Protein AF-A0A656K471-F1 (afdb_monomer_lite)

Organism: NCBI:txid1194405

Foldseek 3Di:
DPDPDDQWDFDADPVRHGQWIRGPPFAIWGFDDDPNHTAWIDGPQKIKGWDDDPHETFWIWIDNPVDIWIWGFDADPVNHGQWTATPVGIDGDDDDD

Radius of gyration: 15.93 Å; chains: 1; bounding box: 38×34×45 Å

Secondary structure (DSSP, 8-state):
-------EEEEE-TTS-EEEEEETTSPPEEEEEETTEEEEEEETTEEEEEEEETTEEEEEEEE-SS-EEEEEEEE-TT--EEEEEETTEEEE-----

pLDDT: mean 92.45, std 6.86, range [50.62, 98.06]

Structure (mmCIF, N/CA/C/O backbone):
data_AF-A0A656K471-F1
#
_entry.id   AF-A0A656K471-F1
#
loop_
_atom_site.group_PDB
_atom_site.id
_atom_site.type_symbol
_atom_site.label_atom_id
_atom_site.label_alt_id
_atom_site.label_comp_id
_atom_site.label_asym_id
_atom_site.label_entity_id
_atom_site.label_seq_id
_atom_site.pdbx_PDB_ins_code
_atom_site.Cartn_x
_atom_site.Cartn_y
_atom_site.Cartn_z
_atom_site.occupancy
_atom_site.B_iso_or_equiv
_atom_site.auth_seq_id
_atom_site.auth_comp_id
_atom_site.auth_asym_id
_atom_site.auth_atom_id
_atom_site.pdbx_PDB_model_num
ATOM 1 N N . MET A 1 1 ? 23.224 18.633 -26.013 1.00 50.62 1 MET A N 1
ATOM 2 C CA . MET A 1 1 ? 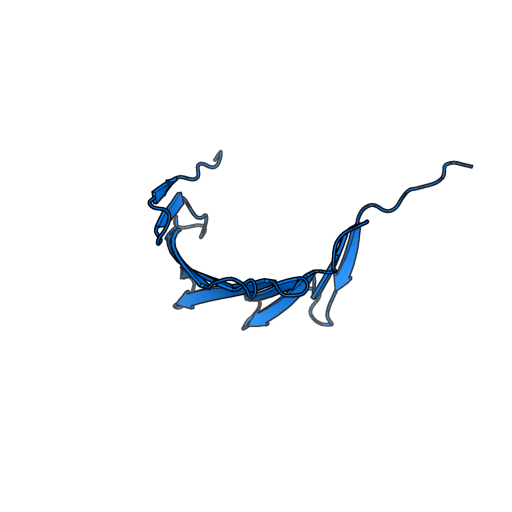21.986 17.833 -25.961 1.00 50.62 1 MET A CA 1
ATOM 3 C C . MET A 1 1 ? 21.793 17.486 -24.508 1.00 50.62 1 MET A C 1
ATOM 5 O O . MET A 1 1 ? 22.699 16.897 -23.940 1.00 50.62 1 MET A O 1
ATOM 9 N N . ASP A 1 2 ? 20.720 17.982 -23.906 1.00 61.00 2 ASP A N 1
ATOM 10 C CA . ASP A 1 2 ? 20.431 17.773 -22.490 1.00 61.00 2 ASP A CA 1
ATOM 11 C C . ASP A 1 2 ? 19.938 16.329 -22.321 1.00 61.00 2 ASP A C 1
ATOM 13 O O . ASP A 1 2 ? 18.909 15.951 -22.886 1.00 61.00 2 ASP A O 1
ATOM 17 N N . ASP A 1 3 ? 20.735 15.494 -21.658 1.00 77.75 3 ASP A N 1
ATOM 18 C CA . ASP A 1 3 ? 20.427 14.081 -21.443 1.00 77.75 3 ASP A CA 1
ATOM 19 C C . ASP A 1 3 ? 19.380 13.991 -20.328 1.00 77.75 3 ASP A C 1
ATOM 21 O O . ASP A 1 3 ? 19.688 14.083 -19.138 1.00 77.75 3 ASP A O 1
ATOM 25 N N . THR A 1 4 ? 18.101 13.928 -20.706 1.00 83.06 4 THR A N 1
ATOM 26 C CA . THR A 1 4 ? 17.013 13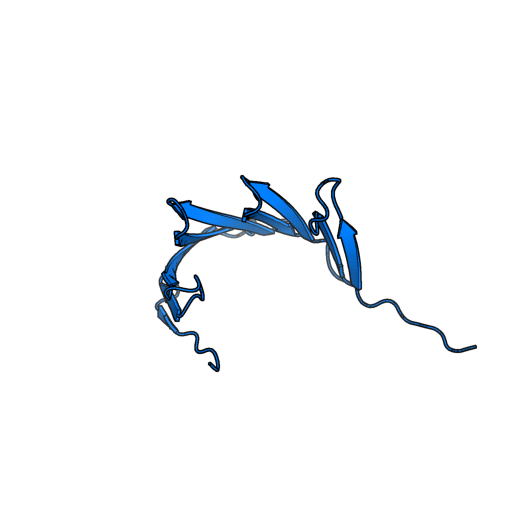.850 -19.726 1.00 83.06 4 THR A CA 1
ATOM 27 C C . THR A 1 4 ? 17.021 12.466 -19.090 1.00 83.06 4 THR A C 1
ATOM 29 O O . THR A 1 4 ? 16.459 11.508 -19.623 1.00 83.06 4 THR A O 1
ATOM 32 N N . ARG A 1 5 ? 17.661 12.360 -17.925 1.00 91.50 5 ARG A N 1
ATOM 33 C CA . ARG A 1 5 ? 17.702 11.126 -17.142 1.00 91.50 5 ARG A CA 1
ATOM 34 C C . ARG A 1 5 ? 16.325 10.826 -16.547 1.00 91.50 5 ARG A C 1
ATOM 36 O O . ARG A 1 5 ? 15.812 11.574 -15.717 1.00 91.50 5 ARG A O 1
ATOM 43 N N . VAL A 1 6 ? 15.732 9.707 -16.954 1.00 90.19 6 VAL A N 1
ATOM 44 C CA . VAL A 1 6 ? 14.450 9.232 -16.413 1.00 90.19 6 VAL A CA 1
ATOM 45 C C . VAL A 1 6 ? 14.696 8.504 -15.092 1.00 90.19 6 VAL A C 1
ATOM 47 O O . VAL A 1 6 ? 15.291 7.433 -15.083 1.00 90.19 6 VAL A O 1
ATOM 50 N N . LEU A 1 7 ? 14.211 9.073 -13.986 1.00 93.56 7 LEU A N 1
ATOM 51 C CA . LEU A 1 7 ? 14.362 8.496 -12.639 1.00 93.56 7 LEU A CA 1
ATOM 52 C C . LEU A 1 7 ? 13.251 7.499 -12.278 1.00 93.56 7 LEU A C 1
ATOM 54 O O . LEU A 1 7 ? 13.439 6.622 -11.438 1.00 93.56 7 LEU A O 1
ATOM 58 N N . CYS A 1 8 ? 12.075 7.655 -12.883 1.00 95.31 8 CYS A N 1
ATOM 59 C CA . CYS A 1 8 ? 10.918 6.810 -12.628 1.00 95.31 8 CYS A CA 1
ATOM 60 C C . CYS A 1 8 ? 9.982 6.816 -13.840 1.00 95.31 8 CYS A C 1
ATOM 62 O O . CYS A 1 8 ? 9.746 7.867 -14.444 1.00 95.31 8 CYS A O 1
ATOM 64 N N . ARG A 1 9 ? 9.427 5.654 -14.187 1.00 96.19 9 ARG A N 1
ATOM 65 C CA . ARG A 1 9 ? 8.401 5.502 -15.220 1.00 96.19 9 ARG A CA 1
ATOM 66 C C . ARG A 1 9 ? 7.143 4.884 -14.620 1.00 96.19 9 ARG A C 1
ATOM 68 O O . ARG A 1 9 ? 7.184 3.816 -14.019 1.00 96.19 9 ARG A O 1
ATOM 75 N N . TYR A 1 10 ? 6.010 5.531 -14.856 1.00 97.44 10 TYR A N 1
ATOM 76 C CA . TYR A 1 10 ? 4.696 5.050 -14.437 1.00 97.44 10 TYR A CA 1
ATOM 77 C C . TYR A 1 10 ? 3.987 4.394 -15.618 1.00 97.44 10 TYR A C 1
ATOM 79 O O . TYR A 1 10 ? 3.999 4.928 -16.729 1.00 97.44 10 TYR A O 1
ATOM 87 N N . ARG A 1 11 ? 3.375 3.232 -15.394 1.00 97.94 11 ARG A N 1
ATOM 88 C CA . ARG A 1 11 ? 2.521 2.557 -16.380 1.00 97.94 11 ARG A CA 1
ATOM 89 C C . ARG A 1 11 ? 1.124 2.435 -15.808 1.00 97.94 11 ARG A C 1
ATOM 91 O O . ARG A 1 11 ? 0.972 2.097 -14.635 1.00 97.94 11 ARG A O 1
ATOM 98 N N . TYR A 1 12 ? 0.131 2.689 -16.644 1.00 97.81 12 TYR A N 1
ATOM 99 C CA . TYR A 1 12 ? -1.268 2.742 -16.248 1.00 97.81 12 TYR A CA 1
ATOM 100 C C . TYR A 1 12 ? -2.024 1.526 -16.787 1.00 97.81 12 TYR A C 1
ATOM 102 O O . TYR A 1 12 ? -1.684 1.004 -17.851 1.00 97.81 12 TYR A O 1
ATOM 110 N N . ASP A 1 13 ? -3.021 1.053 -16.043 1.00 96.44 13 ASP A N 1
ATOM 111 C CA . ASP A 1 13 ? -3.989 0.078 -16.541 1.00 96.44 13 ASP A CA 1
ATOM 112 C C . ASP A 1 13 ? -5.089 0.747 -17.388 1.00 96.44 13 ASP A C 1
ATOM 114 O O . ASP A 1 13 ? -5.136 1.965 -17.551 1.00 96.44 13 ASP A O 1
ATOM 118 N N . ALA A 1 14 ? -6.002 -0.060 -17.934 1.00 97.00 14 ALA A N 1
ATOM 119 C CA . ALA A 1 14 ? -7.108 0.422 -18.765 1.00 97.00 14 ALA A CA 1
ATOM 120 C C . ALA A 1 14 ? -8.139 1.289 -18.012 1.00 97.00 14 ALA A C 1
ATOM 122 O O . ALA A 1 14 ? -9.031 1.850 -18.644 1.00 97.00 14 ALA A O 1
ATOM 123 N N . LEU A 1 15 ? -8.048 1.376 -16.681 1.00 96.81 15 LEU A N 1
ATOM 124 C CA . LEU A 1 15 ? -8.898 2.216 -15.837 1.00 96.81 15 LEU A CA 1
ATOM 125 C C . LEU A 1 15 ? -8.174 3.492 -15.383 1.00 96.81 15 LEU A C 1
ATOM 127 O O . LEU A 1 15 ? -8.641 4.144 -14.453 1.00 96.81 15 LEU A O 1
ATOM 131 N N . ASP A 1 16 ? -7.054 3.832 -16.029 1.00 96.06 16 ASP A N 1
ATOM 132 C CA . ASP A 1 16 ? -6.232 5.009 -15.738 1.00 96.06 16 ASP A CA 1
ATOM 133 C C . ASP A 1 16 ? -5.643 5.012 -14.316 1.00 96.06 16 ASP A C 1
ATOM 135 O O . ASP A 1 16 ? -5.525 6.036 -13.644 1.00 96.06 16 ASP A O 1
ATOM 139 N N . ARG A 1 17 ? -5.253 3.832 -13.818 1.00 96.75 17 ARG A N 1
ATOM 140 C CA . ARG A 1 17 ? -4.601 3.678 -12.507 1.00 96.75 17 ARG A CA 1
ATOM 141 C C . ARG A 1 17 ? -3.169 3.214 -12.684 1.00 96.75 17 ARG A C 1
ATOM 143 O O . ARG A 1 17 ? -2.896 2.365 -13.527 1.00 96.75 17 ARG A O 1
ATOM 150 N N . VAL A 1 18 ? -2.259 3.719 -11.854 1.00 97.75 18 VAL A N 1
ATOM 151 C CA . VAL A 1 18 ? -0.843 3.319 -11.873 1.00 97.75 18 VAL A CA 1
ATOM 152 C C . VAL A 1 18 ? -0.714 1.832 -11.539 1.00 97.75 18 VAL A C 1
ATOM 154 O O . VAL A 1 18 ? -0.803 1.440 -10.384 1.00 97.75 18 VAL A O 1
ATOM 157 N N . ALA A 1 19 ? -0.463 1.002 -12.542 1.00 97.75 19 ALA A N 1
ATOM 158 C CA . ALA A 1 19 ? -0.298 -0.438 -12.395 1.00 97.75 19 ALA A CA 1
ATOM 159 C C . ALA A 1 19 ? 1.154 -0.831 -12.111 1.00 97.75 19 ALA A C 1
ATOM 161 O O . ALA A 1 19 ? 1.402 -1.821 -11.426 1.00 97.75 19 ALA A O 1
ATOM 162 N N . VAL A 1 20 ? 2.116 -0.063 -12.637 1.00 97.94 20 VAL A N 1
ATOM 163 C CA . VAL A 1 20 ? 3.548 -0.318 -12.439 1.00 97.94 20 VAL A CA 1
ATOM 164 C C . VAL A 1 20 ? 4.296 0.986 -12.189 1.00 97.94 20 VAL A C 1
ATOM 166 O O . VAL A 1 20 ? 4.106 1.959 -12.922 1.00 97.94 20 VAL A O 1
ATOM 169 N N . VAL A 1 21 ? 5.174 0.978 -11.188 1.00 97.62 21 VAL A N 1
ATOM 170 C CA . VAL A 1 21 ? 6.165 2.027 -10.921 1.00 97.62 21 VAL A CA 1
ATOM 171 C C . VAL A 1 21 ? 7.554 1.439 -11.153 1.00 97.62 21 VAL A C 1
ATOM 173 O O . VAL A 1 21 ? 7.976 0.526 -10.453 1.00 97.62 21 VAL A O 1
ATOM 176 N N . ASP A 1 22 ? 8.245 1.934 -12.168 1.00 96.62 22 ASP A N 1
ATOM 177 C CA . ASP A 1 22 ? 9.552 1.458 -12.624 1.00 96.62 22 ASP A CA 1
ATOM 178 C C . ASP A 1 22 ? 10.601 2.499 -12.208 1.00 96.62 22 ASP A C 1
ATOM 180 O O . ASP A 1 22 ? 10.753 3.530 -12.867 1.00 96.62 22 ASP A O 1
ATOM 184 N N . ILE A 1 23 ? 11.214 2.289 -11.039 1.00 94.00 23 ILE A N 1
ATOM 185 C CA . ILE A 1 23 ? 12.149 3.226 -10.401 1.00 94.00 23 ILE A CA 1
ATOM 186 C C . ILE A 1 23 ? 13.572 2.841 -10.796 1.00 94.00 23 ILE A C 1
ATOM 188 O O . ILE A 1 23 ? 13.950 1.672 -10.726 1.00 94.00 23 ILE A O 1
ATOM 192 N N . GLU A 1 24 ? 14.382 3.827 -11.178 1.00 92.62 24 GLU A N 1
ATOM 193 C CA . GLU A 1 24 ? 15.777 3.589 -11.534 1.00 92.62 24 GLU A CA 1
ATOM 194 C C . GLU A 1 24 ? 16.528 2.873 -10.395 1.00 92.62 24 GLU A C 1
ATOM 196 O O . GLU A 1 24 ? 16.444 3.262 -9.228 1.00 92.62 24 GLU A O 1
ATOM 201 N N . ALA A 1 25 ? 17.279 1.825 -10.752 1.00 89.31 25 ALA A N 1
ATOM 202 C CA . ALA A 1 25 ? 18.080 1.010 -9.836 1.00 89.31 25 ALA A CA 1
ATOM 203 C C . ALA A 1 25 ? 17.291 0.280 -8.724 1.00 89.31 25 ALA A C 1
ATOM 205 O O . ALA A 1 25 ? 17.896 -0.186 -7.759 1.00 89.31 25 ALA A O 1
ATOM 206 N N . GLN A 1 26 ? 15.969 0.135 -8.860 1.00 92.12 26 GLN A N 1
ATOM 207 C CA . GLN A 1 26 ? 15.136 -0.676 -7.968 1.00 92.12 26 GLN A CA 1
ATOM 208 C C . GLN A 1 26 ? 14.283 -1.662 -8.769 1.00 92.12 26 GLN A C 1
ATOM 210 O O . GLN A 1 26 ? 14.061 -1.500 -9.968 1.00 92.12 26 GLN A O 1
ATOM 215 N N . GLU A 1 27 ? 13.786 -2.699 -8.100 1.00 95.06 27 GLU A N 1
ATOM 216 C CA . GLU A 1 27 ? 12.780 -3.571 -8.700 1.00 95.06 27 GLU A CA 1
ATOM 217 C C . GLU A 1 27 ? 11.469 -2.806 -8.896 1.00 95.06 27 GLU A C 1
ATOM 219 O O . GLU A 1 27 ? 11.063 -2.005 -8.047 1.00 95.06 27 GLU A O 1
ATOM 224 N N .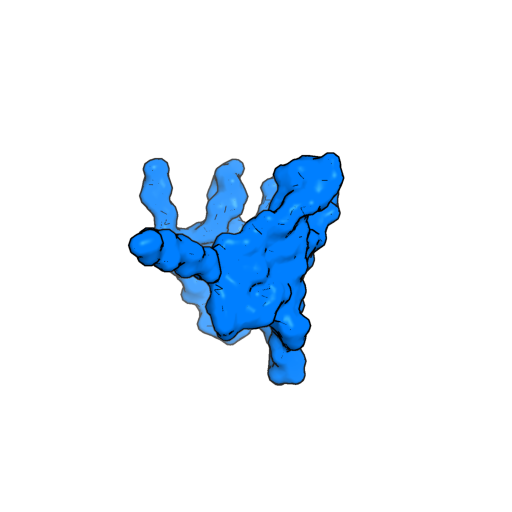 ALA A 1 28 ? 10.803 -3.068 -10.021 1.00 96.38 28 ALA A N 1
ATOM 225 C CA . ALA A 1 28 ? 9.538 -2.429 -10.340 1.00 96.38 28 ALA A CA 1
ATOM 226 C C . ALA A 1 28 ? 8.452 -2.818 -9.326 1.00 96.38 28 ALA A C 1
ATOM 228 O O . ALA A 1 28 ? 8.304 -3.987 -8.960 1.00 96.38 28 ALA A O 1
ATOM 229 N N . VAL A 1 29 ? 7.650 -1.835 -8.925 1.00 97.69 29 VAL A N 1
ATOM 230 C CA . VAL A 1 29 ? 6.507 -2.032 -8.035 1.00 97.69 29 VAL A CA 1
ATOM 231 C C . VAL A 1 29 ? 5.272 -2.300 -8.879 1.00 97.69 29 VAL A C 1
ATOM 233 O O . VAL A 1 29 ? 4.850 -1.440 -9.650 1.00 97.69 29 VAL A O 1
ATOM 236 N N . SER A 1 30 ? 4.671 -3.475 -8.724 1.00 97.81 30 SER A N 1
ATOM 237 C CA . SER A 1 30 ? 3.373 -3.805 -9.322 1.00 97.81 30 SER A CA 1
ATOM 238 C C . SER A 1 30 ? 2.249 -3.528 -8.331 1.00 97.81 30 SER A C 1
ATOM 240 O O . SER A 1 30 ? 2.325 -3.957 -7.180 1.00 97.81 30 SER A O 1
ATOM 242 N N . ARG A 1 31 ? 1.197 -2.842 -8.779 1.00 98.06 31 ARG A N 1
ATOM 243 C CA . ARG A 1 31 ? 0.048 -2.427 -7.966 1.00 98.06 31 ARG A CA 1
ATOM 244 C C . ARG A 1 31 ? -1.231 -3.095 -8.444 1.00 98.06 31 ARG A C 1
ATOM 246 O O . ARG A 1 31 ? -1.530 -3.100 -9.636 1.00 98.06 31 ARG A O 1
ATOM 253 N N . PHE A 1 32 ? -2.015 -3.612 -7.504 1.00 97.12 32 PHE A N 1
ATOM 254 C CA . PHE A 1 32 ? -3.296 -4.256 -7.786 1.00 97.12 32 PHE A CA 1
ATOM 255 C C . PHE A 1 32 ? -4.417 -3.609 -6.988 1.00 97.12 32 PHE A C 1
ATOM 257 O O . PHE A 1 32 ? -4.281 -3.330 -5.794 1.00 97.12 32 PHE A O 1
ATOM 264 N N . TYR A 1 33 ? -5.547 -3.415 -7.663 1.00 95.56 33 TYR A N 1
ATOM 265 C CA . TYR A 1 33 ? -6.658 -2.628 -7.155 1.00 95.56 33 TYR A CA 1
ATOM 266 C C . TYR A 1 33 ? -7.937 -3.452 -7.051 1.00 95.56 33 TYR A C 1
ATOM 268 O O . TYR A 1 33 ? -8.339 -4.111 -8.012 1.00 95.56 33 TYR A O 1
ATOM 276 N N . GLN A 1 34 ? -8.638 -3.325 -5.929 1.00 92.38 34 GLN A N 1
ATOM 277 C CA . GLN A 1 34 ? -9.996 -3.824 -5.745 1.00 92.38 34 GLN A CA 1
ATOM 278 C C . GLN A 1 34 ? -10.948 -2.634 -5.611 1.00 92.38 34 GLN A C 1
ATOM 280 O O . GLN A 1 34 ? -10.773 -1.795 -4.734 1.00 92.38 34 GLN A O 1
ATOM 285 N N . LYS A 1 35 ? -11.969 -2.543 -6.478 1.00 90.44 35 LYS A N 1
ATOM 286 C CA . LYS A 1 35 ? -12.946 -1.429 -6.476 1.00 90.44 35 LYS A CA 1
ATOM 287 C C . LYS A 1 35 ? -12.272 -0.039 -6.439 1.00 90.44 35 LYS A C 1
ATOM 289 O O . LYS A 1 35 ? -12.673 0.834 -5.680 1.00 90.44 35 LYS A O 1
ATOM 294 N N . SER A 1 36 ? -11.210 0.131 -7.230 1.00 89.44 36 SER A N 1
ATOM 295 C CA . SER A 1 36 ? -10.390 1.357 -7.306 1.00 89.44 36 SER A CA 1
ATOM 296 C C . SER A 1 36 ? -9.575 1.705 -6.053 1.00 89.44 36 SER A C 1
ATOM 298 O O . SER A 1 36 ? -8.953 2.762 -6.015 1.00 89.44 36 SER A O 1
ATOM 300 N N . ARG A 1 37 ? -9.497 0.811 -5.063 1.00 90.19 37 ARG A N 1
ATOM 301 C CA . ARG A 1 37 ? -8.619 0.940 -3.893 1.00 90.19 37 ARG A CA 1
ATOM 302 C C . ARG A 1 37 ? -7.392 0.053 -4.066 1.00 90.19 37 ARG A C 1
ATOM 304 O O . ARG A 1 37 ? -7.525 -1.076 -4.532 1.00 90.19 37 ARG A O 1
ATOM 311 N N . LEU A 1 38 ? -6.210 0.562 -3.725 1.00 93.06 38 LEU A N 1
ATOM 312 C CA . LEU A 1 38 ? -4.976 -0.224 -3.734 1.00 93.06 38 LEU A CA 1
ATOM 313 C C . LEU A 1 38 ? -5.077 -1.321 -2.668 1.00 93.06 38 LEU A C 1
ATOM 315 O O . LEU A 1 38 ? -5.394 -1.033 -1.521 1.00 93.06 38 LEU A O 1
ATOM 319 N N . THR A 1 39 ? -4.831 -2.572 -3.047 1.00 95.25 39 THR A N 1
ATOM 320 C CA . THR A 1 39 ? -4.968 -3.723 -2.137 1.00 95.25 39 THR A CA 1
ATOM 321 C C . THR A 1 39 ? -3.677 -4.512 -2.018 1.00 95.25 39 THR A C 1
ATOM 323 O O . THR A 1 39 ? -3.406 -5.080 -0.964 1.00 95.25 39 THR A O 1
ATOM 326 N N . VAL A 1 40 ? -2.877 -4.570 -3.084 1.00 97.00 40 VAL A N 1
ATOM 327 C CA . VAL A 1 40 ? -1.613 -5.312 -3.089 1.00 97.00 40 VAL A CA 1
ATOM 328 C C . VAL A 1 40 ? -0.548 -4.502 -3.810 1.00 97.00 40 VAL A C 1
ATOM 330 O O . VAL A 1 40 ? -0.799 -3.992 -4.903 1.00 97.00 40 VAL A O 1
ATOM 333 N N . GLU A 1 41 ? 0.646 -4.463 -3.229 1.00 97.50 41 GLU A N 1
ATOM 334 C CA . GLU A 1 41 ? 1.874 -4.061 -3.908 1.00 97.50 41 GLU A CA 1
ATOM 335 C C . GLU A 1 41 ? 2.887 -5.207 -3.873 1.00 97.50 41 GLU A C 1
ATOM 337 O O . GLU A 1 41 ? 2.994 -5.931 -2.880 1.00 97.50 41 GLU A O 1
ATOM 342 N N . ILE A 1 42 ? 3.620 -5.386 -4.968 1.00 96.75 42 ILE A N 1
ATOM 343 C CA . ILE A 1 42 ? 4.694 -6.376 -5.079 1.00 96.75 42 ILE A CA 1
ATOM 344 C C . ILE A 1 42 ? 5.933 -5.675 -5.622 1.00 96.75 42 ILE A C 1
ATOM 346 O O . ILE A 1 42 ? 5.862 -5.064 -6.688 1.00 96.75 42 ILE A O 1
ATOM 350 N N . GLN A 1 43 ? 7.049 -5.787 -4.908 1.00 95.88 43 GLN A N 1
ATOM 351 C CA . GLN A 1 43 ? 8.362 -5.288 -5.304 1.00 95.88 43 GLN A CA 1
ATOM 352 C C . GLN A 1 43 ? 9.394 -6.385 -5.021 1.00 95.88 43 GLN A C 1
ATOM 354 O O . GLN A 1 43 ? 9.789 -6.595 -3.875 1.00 95.88 43 GLN A O 1
ATOM 359 N N . GLY A 1 44 ? 9.752 -7.143 -6.060 1.00 93.38 44 GLY A N 1
ATOM 360 C CA . GLY A 1 44 ? 10.580 -8.342 -5.916 1.00 93.38 44 GLY A CA 1
ATOM 361 C C . GLY A 1 44 ? 9.981 -9.372 -4.972 1.00 93.38 44 GLY A C 1
ATOM 362 O O . GLY A 1 44 ? 8.862 -9.842 -5.179 1.00 93.38 44 GLY A O 1
ATOM 363 N N . ALA A 1 45 ? 10.736 -9.710 -3.925 1.00 93.38 45 ALA A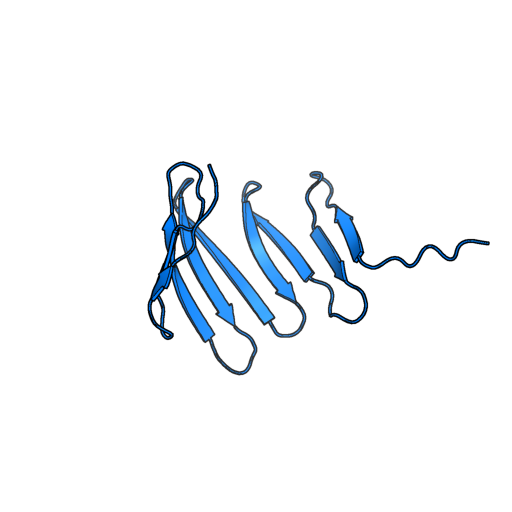 N 1
ATOM 364 C CA . ALA A 1 45 ? 10.293 -10.602 -2.855 1.00 93.38 45 ALA A CA 1
ATOM 365 C C . ALA A 1 45 ? 9.334 -9.925 -1.860 1.00 93.38 45 ALA A C 1
ATOM 367 O O . ALA A 1 45 ? 8.602 -10.621 -1.156 1.00 93.38 45 ALA A O 1
ATOM 368 N N . VAL A 1 46 ? 9.313 -8.588 -1.811 1.00 95.31 46 VAL A N 1
ATOM 369 C CA . VAL A 1 46 ? 8.465 -7.840 -0.882 1.00 95.31 46 VAL A CA 1
ATOM 370 C C . VAL A 1 46 ? 7.037 -7.783 -1.405 1.00 95.31 46 VAL A C 1
ATOM 372 O O . VAL A 1 46 ? 6.768 -7.318 -2.515 1.00 95.31 46 VAL A O 1
ATOM 375 N N . ARG A 1 47 ? 6.094 -8.215 -0.574 1.00 96.44 47 ARG A N 1
ATOM 376 C CA . ARG A 1 47 ? 4.660 -8.179 -0.832 1.00 96.44 47 ARG A CA 1
ATOM 377 C C . ARG A 1 47 ? 3.948 -7.424 0.277 1.00 96.44 47 ARG A C 1
ATOM 379 O O . ARG A 1 47 ? 3.901 -7.884 1.415 1.00 96.44 47 ARG A O 1
ATOM 386 N N . ARG A 1 48 ? 3.313 -6.314 -0.087 1.00 96.69 48 ARG A N 1
ATOM 387 C CA . ARG A 1 48 ? 2.453 -5.527 0.800 1.00 96.69 48 ARG A CA 1
ATOM 388 C C . ARG A 1 48 ? 0.995 -5.771 0.470 1.00 96.69 48 ARG A C 1
ATOM 390 O O . ARG A 1 48 ? 0.619 -5.908 -0.696 1.00 96.69 48 ARG A O 1
ATOM 397 N N . ARG A 1 49 ? 0.161 -5.854 1.498 1.00 96.38 49 ARG A N 1
ATOM 398 C CA . ARG A 1 49 ? -1.290 -5.987 1.390 1.00 96.38 49 ARG A CA 1
ATOM 399 C C . ARG A 1 49 ? -1.958 -4.993 2.314 1.00 96.38 49 ARG A C 1
ATOM 401 O O . ARG A 1 49 ? -1.605 -4.903 3.483 1.00 96.38 49 ARG A O 1
ATOM 408 N N . VAL A 1 50 ? -2.956 -4.311 1.783 1.00 95.12 50 VAL A N 1
ATOM 409 C CA . VAL A 1 50 ? -3.709 -3.285 2.489 1.00 95.12 50 VAL A CA 1
ATOM 410 C C . VAL A 1 50 ? -5.133 -3.784 2.691 1.00 95.12 50 VAL A C 1
ATOM 412 O O . VAL A 1 50 ? -5.804 -4.187 1.737 1.00 95.12 50 VAL A O 1
ATOM 415 N N . PHE A 1 51 ? -5.593 -3.787 3.940 1.00 93.56 51 PHE A N 1
ATOM 416 C CA . PHE A 1 51 ? -6.916 -4.276 4.309 1.00 93.56 51 PHE A CA 1
ATOM 417 C C . PHE A 1 51 ? -7.872 -3.117 4.560 1.00 93.56 51 PHE A C 1
ATOM 419 O O . PHE A 1 51 ? -7.601 -2.223 5.365 1.00 93.56 51 PHE A O 1
ATOM 426 N N . HIS A 1 52 ? -9.026 -3.187 3.903 1.00 90.44 52 HIS A N 1
ATOM 427 C CA . HIS A 1 52 ? -10.108 -2.225 4.040 1.00 90.44 52 HIS A CA 1
ATOM 428 C C . HIS A 1 52 ? -11.384 -2.918 4.529 1.00 90.44 52 HIS A C 1
ATOM 430 O O . HIS A 1 52 ? -11.684 -4.033 4.099 1.00 90.44 52 HIS A O 1
ATOM 436 N N . ALA A 1 53 ? -12.155 -2.232 5.371 1.00 87.19 53 ALA A N 1
ATOM 437 C CA . ALA A 1 53 ? -13.565 -2.535 5.608 1.00 87.19 53 ALA A CA 1
ATOM 438 C C . ALA A 1 53 ? -14.388 -1.310 5.220 1.00 87.19 53 ALA A C 1
ATOM 440 O O . ALA A 1 53 ? -14.139 -0.212 5.721 1.00 87.19 53 ALA A O 1
ATOM 441 N N . ASP A 1 54 ? -15.334 -1.502 4.303 1.00 84.81 54 ASP A N 1
ATOM 442 C CA . ASP A 1 54 ? -16.043 -0.417 3.627 1.00 84.81 54 ASP A CA 1
ATOM 443 C C . ASP A 1 54 ? -15.049 0.616 3.065 1.00 84.81 54 ASP A C 1
ATOM 445 O O . ASP A 1 54 ? -14.219 0.285 2.213 1.00 84.81 54 ASP A O 1
ATOM 449 N N . ASP A 1 55 ? -15.087 1.842 3.579 1.00 81.50 55 ASP A N 1
ATOM 450 C CA . ASP A 1 55 ? -14.204 2.932 3.171 1.00 81.50 55 ASP A CA 1
ATOM 451 C C . ASP A 1 55 ? -13.066 3.192 4.168 1.00 81.50 55 ASP A C 1
ATOM 453 O O . ASP A 1 55 ? -12.325 4.159 4.018 1.00 81.50 55 ASP A O 1
ATOM 457 N N . ARG A 1 56 ? -12.897 2.330 5.178 1.00 86.69 56 ARG A N 1
ATOM 458 C CA . ARG A 1 56 ? -11.889 2.492 6.229 1.00 86.69 56 ARG A CA 1
ATOM 459 C C . ARG A 1 56 ? -10.697 1.578 6.013 1.00 86.69 56 ARG A C 1
ATOM 461 O O . ARG A 1 56 ? -10.833 0.361 5.904 1.00 86.69 56 ARG A O 1
ATOM 468 N N . LEU A 1 57 ? -9.517 2.185 5.983 1.00 92.31 57 LEU A N 1
ATOM 469 C CA . LEU A 1 57 ? -8.235 1.495 6.027 1.00 92.31 57 LEU A CA 1
ATOM 470 C C . LEU A 1 57 ? -7.987 0.969 7.449 1.00 92.31 57 LEU A C 1
ATOM 472 O O . LEU A 1 57 ? -8.053 1.738 8.408 1.00 92.31 57 LEU A O 1
ATOM 476 N N . LEU A 1 58 ? -7.737 -0.337 7.570 1.00 93.81 58 LEU A N 1
ATOM 477 C CA . LEU A 1 58 ? -7.663 -1.032 8.858 1.00 93.81 58 LEU A CA 1
ATOM 478 C C . LEU A 1 58 ? -6.270 -1.545 9.200 1.00 93.81 58 LEU A C 1
ATOM 480 O O . LEU A 1 58 ? -5.867 -1.489 10.360 1.00 93.81 58 LEU A O 1
ATOM 484 N N . ALA A 1 59 ? -5.568 -2.115 8.223 1.00 95.88 59 ALA A N 1
ATOM 485 C CA . ALA A 1 59 ? -4.307 -2.794 8.473 1.00 95.88 59 ALA A CA 1
ATOM 486 C C . ALA A 1 59 ? -3.432 -2.854 7.222 1.00 95.88 59 ALA A C 1
ATOM 488 O O . ALA A 1 59 ? -3.934 -2.856 6.094 1.00 95.88 59 ALA A O 1
ATOM 489 N N . GLU A 1 60 ? -2.136 -2.995 7.453 1.00 95.62 60 GLU A N 1
ATOM 490 C CA . GLU A 1 60 ? -1.142 -3.370 6.458 1.00 95.62 60 GLU A CA 1
ATOM 491 C C . GLU A 1 60 ? -0.508 -4.707 6.857 1.00 95.62 60 GLU A C 1
ATOM 493 O O . GLU A 1 60 ? -0.263 -4.977 8.032 1.00 95.62 60 GLU A O 1
ATOM 498 N N . TYR A 1 61 ? -0.259 -5.558 5.868 1.00 95.81 61 TYR A N 1
ATOM 499 C CA . TYR A 1 61 ? 0.588 -6.738 5.991 1.00 95.81 61 TYR A CA 1
ATOM 500 C C . TYR A 1 61 ? 1.753 -6.609 5.022 1.00 95.81 61 TYR A C 1
ATOM 502 O O . TYR A 1 61 ? 1.535 -6.346 3.840 1.00 95.81 61 TYR A O 1
ATOM 510 N N . GLU A 1 62 ? 2.959 -6.885 5.492 1.00 95.62 62 GLU A N 1
ATOM 511 C CA . GLU A 1 62 ? 4.173 -6.951 4.685 1.00 95.62 62 GLU A CA 1
ATOM 512 C C . GLU A 1 62 ? 4.828 -8.321 4.871 1.00 95.62 62 GLU A C 1
ATOM 514 O O . GLU A 1 62 ? 4.919 -8.819 5.991 1.00 95.62 62 GLU A O 1
ATOM 519 N N . ALA A 1 63 ? 5.271 -8.925 3.773 1.00 94.69 63 ALA A N 1
ATOM 520 C CA . ALA A 1 63 ? 6.126 -10.106 3.775 1.00 94.69 63 ALA A CA 1
ATOM 521 C C . ALA A 1 63 ? 7.293 -9.874 2.822 1.00 94.69 63 ALA A C 1
ATOM 523 O O . ALA A 1 63 ? 7.066 -9.467 1.685 1.00 94.69 63 ALA A O 1
ATOM 524 N N . ASP A 1 64 ? 8.518 -10.142 3.257 1.00 90.12 64 ASP A N 1
ATOM 525 C CA . ASP A 1 64 ? 9.745 -9.902 2.481 1.00 90.12 64 ASP A CA 1
ATOM 526 C C . ASP A 1 64 ? 10.580 -11.173 2.248 1.00 90.12 64 ASP A C 1
ATOM 528 O O . ASP A 1 64 ? 11.718 -11.117 1.785 1.00 90.12 64 ASP A O 1
ATOM 532 N N . GLY A 1 65 ? 10.011 -12.339 2.566 1.00 81.62 65 GLY A N 1
ATOM 533 C CA . GLY A 1 65 ? 10.683 -13.636 2.487 1.00 81.62 65 GLY A CA 1
ATOM 534 C C . GLY A 1 65 ? 11.584 -13.956 3.686 1.00 81.62 65 GLY A C 1
ATOM 535 O O . GLY A 1 65 ? 11.922 -15.124 3.870 1.00 81.62 65 GLY A O 1
ATOM 536 N N . ALA A 1 66 ? 11.928 -12.972 4.524 1.00 85.44 66 ALA A N 1
ATOM 537 C CA . ALA A 1 66 ? 12.634 -13.169 5.791 1.00 85.44 66 ALA A CA 1
ATOM 538 C C . ALA A 1 66 ? 11.669 -13.188 6.986 1.00 85.44 66 ALA A C 1
ATOM 540 O O . ALA A 1 66 ? 11.914 -13.883 7.975 1.00 85.44 66 ALA A O 1
ATOM 541 N N . GLY A 1 67 ? 10.551 -12.473 6.886 1.00 87.38 67 GLY A N 1
ATOM 542 C CA . GLY A 1 67 ? 9.484 -12.518 7.870 1.00 87.38 67 GLY A CA 1
ATOM 543 C C . GLY A 1 67 ? 8.228 -11.789 7.419 1.00 87.38 67 GLY A C 1
ATOM 544 O O . GLY A 1 67 ? 8.191 -11.129 6.382 1.00 87.38 67 GLY A O 1
ATOM 545 N N . ASP A 1 68 ? 7.202 -11.914 8.254 1.00 92.81 68 ASP A N 1
ATOM 546 C CA . ASP A 1 68 ? 5.908 -11.281 8.051 1.00 92.81 68 ASP A CA 1
ATOM 547 C C . ASP A 1 68 ? 5.664 -10.256 9.162 1.00 92.81 68 ASP A C 1
ATOM 549 O O . ASP A 1 68 ? 5.910 -10.524 10.345 1.00 92.81 68 ASP A O 1
ATOM 553 N N . ARG A 1 69 ? 5.119 -9.093 8.801 1.00 93.94 69 ARG A N 1
ATOM 554 C CA . ARG A 1 69 ? 4.645 -8.080 9.747 1.00 93.94 69 ARG A CA 1
ATOM 555 C C . ARG A 1 69 ? 3.205 -7.704 9.439 1.00 93.94 69 ARG A C 1
ATOM 557 O O . ARG A 1 69 ? 2.799 -7.625 8.285 1.00 93.94 69 ARG A O 1
ATOM 564 N N . VAL A 1 70 ? 2.443 -7.459 10.501 1.00 95.69 70 VAL A N 1
ATOM 565 C CA . VAL A 1 70 ? 1.103 -6.876 10.436 1.00 95.69 70 VAL A CA 1
ATOM 566 C C . VAL A 1 70 ? 1.079 -5.642 11.317 1.00 95.69 70 VAL A C 1
ATOM 568 O O . VAL A 1 70 ? 1.428 -5.726 12.497 1.00 95.69 70 VAL A O 1
ATOM 571 N N . ASP A 1 71 ? 0.613 -4.538 10.749 1.00 96.06 71 ASP A N 1
ATOM 572 C CA . ASP A 1 71 ? 0.397 -3.280 11.447 1.00 96.06 71 ASP A CA 1
ATOM 573 C C . ASP A 1 71 ? -1.091 -2.909 11.378 1.00 96.06 71 ASP A C 1
ATOM 575 O O . ASP A 1 71 ? -1.690 -2.851 10.304 1.00 96.06 71 ASP A O 1
ATOM 579 N N . LEU A 1 72 ? -1.707 -2.661 12.535 1.00 96.69 72 LEU A N 1
ATOM 580 C CA . LEU A 1 72 ? -3.044 -2.077 12.640 1.00 96.69 72 LEU A CA 1
ATOM 581 C C . LEU A 1 72 ? -2.948 -0.562 12.485 1.00 96.69 72 LEU A C 1
ATOM 583 O O . LEU A 1 72 ? -2.100 0.077 13.110 1.00 96.69 72 LEU A O 1
ATOM 587 N N . LEU A 1 73 ? -3.839 0.015 11.686 1.00 96.12 73 LEU A N 1
ATOM 588 C CA . LEU A 1 73 ? -3.786 1.416 11.294 1.00 96.12 73 LEU A CA 1
ATOM 589 C C . LEU A 1 73 ? -4.920 2.198 11.956 1.00 96.12 73 LEU A C 1
ATOM 591 O O . LEU A 1 73 ? -6.094 1.843 11.863 1.00 96.12 73 LEU A O 1
ATOM 595 N N . VAL A 1 74 ? -4.561 3.293 12.615 1.00 94.81 74 VAL A N 1
ATOM 596 C CA . VAL A 1 74 ? -5.499 4.308 13.094 1.00 94.81 74 VAL A CA 1
ATOM 597 C C . VAL A 1 74 ? -5.558 5.397 12.040 1.00 94.81 74 VAL A C 1
ATOM 599 O O . VAL A 1 74 ? -4.524 5.960 11.684 1.00 94.81 74 VAL A O 1
ATOM 602 N N . THR A 1 75 ? -6.755 5.692 11.544 1.00 94.31 75 THR A N 1
ATOM 603 C CA . THR A 1 75 ? -6.966 6.638 10.445 1.00 94.31 75 THR A CA 1
ATOM 604 C C . THR A 1 75 ? -7.911 7.772 10.830 1.00 94.31 75 THR A C 1
ATOM 606 O O . THR A 1 75 ? -8.768 7.610 11.703 1.00 94.31 75 THR A O 1
ATOM 609 N N . ASP A 1 76 ? -7.739 8.934 10.200 1.00 90.88 76 ASP A N 1
ATOM 610 C CA . ASP A 1 76 ? -8.679 10.053 10.301 1.00 90.88 76 ASP A CA 1
ATOM 611 C C . ASP A 1 76 ? -9.891 9.882 9.357 1.00 90.88 76 ASP A C 1
ATOM 613 O O . ASP A 1 76 ? -10.045 8.871 8.666 1.00 90.88 76 ASP A O 1
ATOM 617 N N . LEU A 1 77 ? -10.782 10.881 9.313 1.00 88.19 77 LEU A N 1
ATOM 618 C CA . LEU A 1 77 ? -11.959 10.862 8.431 1.00 88.19 77 LEU A CA 1
ATOM 619 C C . LEU A 1 77 ? -11.613 10.908 6.933 1.00 88.19 77 LEU A C 1
ATOM 621 O O . LEU A 1 77 ? -12.451 10.543 6.112 1.00 88.19 77 LEU A O 1
ATOM 625 N N . GLN A 1 78 ? -10.403 11.335 6.578 1.00 88.12 78 GLN A N 1
ATOM 626 C CA . GLN A 1 78 ? -9.891 11.380 5.208 1.00 88.12 78 GLN A CA 1
ATOM 627 C C . GLN A 1 78 ? -9.101 10.110 4.852 1.00 88.12 78 GLN A C 1
ATOM 629 O O . GLN A 1 78 ? -8.554 10.010 3.757 1.00 88.12 78 GLN A O 1
ATOM 634 N N . SER A 1 79 ? -9.090 9.107 5.741 1.00 87.69 79 SER A N 1
ATOM 635 C CA . SER A 1 79 ? -8.297 7.876 5.631 1.00 87.69 79 SER A CA 1
ATOM 636 C C . SER A 1 79 ? -6.778 8.081 5.705 1.00 87.69 79 SER A C 1
ATOM 638 O O . SER A 1 79 ? -6.026 7.178 5.338 1.00 87.69 79 SER A O 1
ATOM 640 N N . SER A 1 80 ? -6.311 9.219 6.222 1.00 91.44 80 SER A N 1
ATOM 641 C CA . SER A 1 80 ? -4.8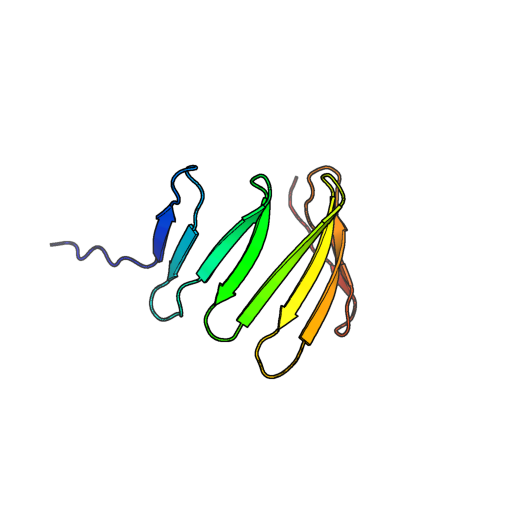93 9.436 6.523 1.00 91.44 80 SER A CA 1
ATOM 642 C C . SER A 1 80 ? -4.496 8.594 7.732 1.00 91.44 80 SER A C 1
ATOM 644 O O . SER A 1 80 ? -5.197 8.603 8.743 1.00 91.44 80 SER A O 1
ATOM 646 N N . VAL A 1 81 ? -3.374 7.874 7.663 1.00 94.00 81 VAL A N 1
ATOM 647 C CA . VAL A 1 81 ? -2.886 7.035 8.772 1.00 94.00 81 VAL A CA 1
ATOM 648 C C . VAL A 1 81 ? -2.232 7.912 9.836 1.00 94.00 81 VAL A C 1
ATOM 650 O O . VAL A 1 81 ? -1.146 8.425 9.624 1.00 94.00 81 VAL A O 1
ATOM 653 N N . LEU A 1 82 ? -2.852 8.054 11.003 1.00 95.31 82 LEU A N 1
ATOM 654 C CA . LEU A 1 82 ? -2.302 8.812 12.133 1.00 95.31 82 LEU A CA 1
ATOM 655 C C . LEU A 1 82 ? -1.371 7.968 13.011 1.00 95.31 82 LEU A C 1
ATOM 657 O O . LEU A 1 82 ? -0.511 8.493 13.718 1.00 95.31 82 LEU A O 1
ATOM 661 N N . GLN A 1 83 ? -1.562 6.649 13.011 1.00 95.38 83 GLN A N 1
ATOM 662 C CA . GLN A 1 83 ? -0.753 5.743 13.815 1.00 95.38 83 GLN A CA 1
ATOM 663 C C . GLN A 1 83 ? -0.753 4.333 13.224 1.00 95.38 83 GLN A C 1
ATOM 665 O O . GLN A 1 83 ? -1.810 3.820 12.864 1.00 95.38 83 GLN A O 1
ATOM 670 N N . ALA A 1 84 ? 0.408 3.685 13.204 1.00 96.00 84 ALA A N 1
ATOM 671 C CA . ALA A 1 84 ? 0.548 2.255 12.953 1.00 96.00 84 ALA A CA 1
ATOM 672 C C . ALA A 1 84 ? 0.923 1.528 14.253 1.00 96.00 84 ALA A C 1
ATOM 674 O O . ALA A 1 84 ? 1.710 2.030 15.061 1.00 96.00 84 ALA A O 1
ATOM 675 N N . VAL A 1 85 ? 0.323 0.365 14.497 1.00 96.50 85 VAL A N 1
ATOM 676 C CA . VAL A 1 85 ? 0.537 -0.437 15.706 1.00 96.50 85 VAL A CA 1
ATOM 677 C C . VAL A 1 85 ? 0.779 -1.885 15.314 1.00 96.50 85 VAL A C 1
ATOM 679 O O . VAL A 1 85 ? -0.145 -2.562 14.870 1.00 96.50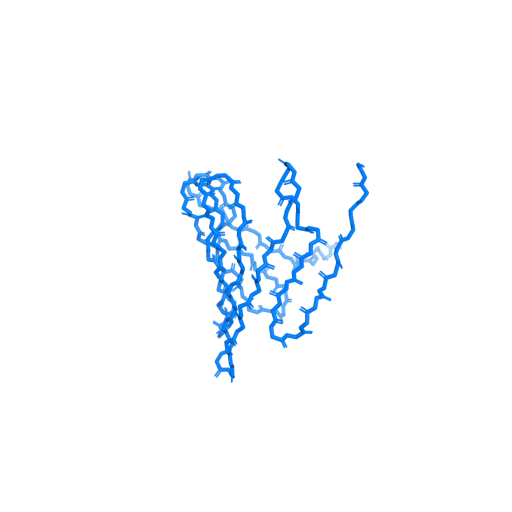 85 VAL A O 1
ATOM 682 N N . GLY A 1 86 ? 1.991 -2.379 15.538 1.00 94.31 86 GLY A N 1
ATOM 683 C CA . GLY A 1 86 ? 2.346 -3.761 15.221 1.00 94.31 86 GLY A CA 1
ATOM 684 C C . GLY A 1 86 ? 3.453 -4.308 16.108 1.00 94.31 86 GLY A C 1
ATOM 685 O O . GLY A 1 86 ? 3.687 -3.825 17.219 1.00 94.31 86 GLY A O 1
ATOM 686 N N . SER A 1 87 ? 4.145 -5.338 15.620 1.00 87.81 87 SER A N 1
ATOM 687 C CA . SER A 1 87 ? 5.180 -6.053 16.384 1.00 87.81 87 SER A CA 1
ATOM 688 C C . SER A 1 87 ? 6.379 -5.178 16.763 1.00 87.81 87 SER A C 1
ATOM 690 O O . SER A 1 87 ? 7.048 -5.454 17.754 1.00 87.81 87 SER A O 1
ATOM 692 N N . GLN A 1 88 ? 6.612 -4.094 16.020 1.00 85.56 88 GLN A N 1
ATOM 693 C CA . GLN A 1 88 ? 7.680 -3.119 16.265 1.00 85.56 88 GLN A CA 1
ATOM 694 C C . GLN A 1 88 ? 7.237 -1.951 17.170 1.00 85.56 88 GLN A C 1
ATOM 696 O O . GLN A 1 88 ? 7.976 -0.986 17.352 1.00 85.56 88 GLN A O 1
ATOM 701 N N . GLY A 1 89 ? 6.029 -2.019 17.739 1.00 91.06 89 GLY A N 1
ATOM 702 C CA . GLY A 1 89 ? 5.467 -0.992 18.611 1.00 91.06 89 GLY A CA 1
ATOM 703 C C . GLY A 1 89 ? 4.528 -0.021 17.895 1.00 91.06 89 GLY A C 1
ATOM 704 O O . GLY A 1 89 ? 3.890 -0.356 16.897 1.00 91.06 89 GLY A O 1
ATOM 705 N N . ARG A 1 90 ? 4.387 1.180 18.467 1.00 94.88 90 ARG A N 1
ATOM 706 C CA . ARG A 1 90 ? 3.507 2.245 17.964 1.00 94.88 90 ARG A CA 1
ATOM 707 C C . ARG A 1 90 ? 4.322 3.268 17.184 1.00 94.88 90 ARG A C 1
ATOM 709 O O . ARG A 1 90 ? 5.236 3.867 17.743 1.00 94.88 90 ARG A O 1
ATOM 716 N N . GLN A 1 91 ? 3.944 3.506 15.937 1.00 94.56 91 GLN A N 1
ATOM 717 C CA . GLN A 1 91 ? 4.560 4.492 15.057 1.00 94.56 91 GLN A CA 1
ATOM 718 C C . GLN A 1 91 ? 3.548 5.613 14.788 1.00 94.56 91 GLN A C 1
ATOM 720 O O . GLN A 1 91 ? 2.558 5.367 14.097 1.00 94.56 91 GLN A O 1
ATOM 725 N N . PRO A 1 92 ? 3.715 6.809 15.379 1.00 94.81 92 PRO A N 1
ATOM 726 C CA . PRO A 1 92 ? 2.853 7.950 15.096 1.00 94.81 92 PRO A CA 1
ATOM 727 C C . PRO A 1 92 ? 3.235 8.608 13.765 1.00 94.81 92 PRO A C 1
ATOM 729 O O . PRO A 1 92 ? 4.416 8.725 13.440 1.00 94.81 92 PRO A O 1
ATOM 732 N N . LEU A 1 93 ? 2.233 9.076 13.025 1.00 94.75 93 LEU A N 1
ATOM 733 C CA . LEU A 1 93 ? 2.391 9.853 11.801 1.00 94.75 93 LEU A CA 1
ATOM 734 C C . LEU A 1 93 ? 1.594 11.153 11.936 1.00 94.75 93 LEU A C 1
ATOM 736 O O . LEU A 1 93 ? 0.481 11.165 12.460 1.00 94.75 93 LEU A O 1
ATOM 740 N N . ALA A 1 94 ? 2.174 12.257 11.473 1.00 94.19 94 ALA A N 1
ATOM 741 C CA . ALA A 1 94 ? 1.544 13.570 11.504 1.00 94.19 94 ALA A CA 1
ATOM 742 C C . ALA A 1 94 ? 1.561 14.183 10.105 1.00 94.19 94 ALA A C 1
ATOM 744 O O . ALA A 1 94 ? 2.590 14.171 9.428 1.00 94.19 94 ALA A O 1
ATOM 745 N N . TYR A 1 95 ? 0.425 14.745 9.704 1.00 91.12 95 TYR A N 1
ATOM 746 C CA . TYR A 1 95 ? 0.261 15.447 8.438 1.00 91.12 95 TYR A CA 1
ATOM 747 C C . TYR A 1 95 ? -0.133 16.895 8.706 1.00 91.12 95 TYR A C 1
ATOM 749 O O . TYR A 1 95 ? -0.817 17.197 9.687 1.00 91.12 95 TYR A O 1
ATOM 757 N N . SER A 1 96 ? 0.328 17.798 7.845 1.00 91.62 96 SER A N 1
ATOM 758 C CA . SER A 1 96 ? -0.165 19.173 7.830 1.00 91.62 96 SER A CA 1
ATOM 759 C C . SER A 1 96 ? -1.619 19.201 7.329 1.00 91.62 96 SER A C 1
ATOM 761 O O . SER A 1 96 ? -1.948 18.372 6.478 1.00 91.62 96 SER A O 1
ATOM 763 N N . PRO A 1 97 ? -2.473 20.106 7.849 1.00 82.88 97 PRO A N 1
ATOM 764 C CA . PRO A 1 97 ? -3.842 20.288 7.360 1.00 82.88 97 PRO A CA 1
ATOM 765 C C . PRO A 1 97 ? -3.924 20.702 5.889 1.00 82.88 97 PRO A C 1
ATOM 767 O O . PRO A 1 97 ? -2.995 21.403 5.421 1.00 82.88 97 PRO A O 1
#

Sequence (97 aa):
MDDTRVLCRYRYDALDRVAVVDIEAQEAVSRFYQKSRLTVEIQGAVRRRVFHADDRLLAEYEADGAGDRVDLLVTDLQSSVLQAVGSQGRQPLAYSP